Protein AF-A0A952EVL7-F1 (afdb_monomer_lite)

Sequence (76 aa):
LREGVTASRALGYAHVIADLDEGGDGSAAREPAYFGTRRYVRRQRSWFRRDHRISWLDGGAPDNVEDTLRVWRHVS

Foldseek 3Di:
DVPDPPQCPPQLNVLQVVCVVVVHPSPVSVVVSVVSVVVVVVVVCVVVVVDPLDDDDDPPDPCVVVVVVVSVVVVD

Structure (mmCIF, N/CA/C/O backbone):
data_AF-A0A952EVL7-F1
#
_entry.id   AF-A0A952EVL7-F1
#
loop_
_atom_site.group_PDB
_atom_site.id
_atom_site.type_symbol
_atom_site.label_atom_id
_atom_site.label_alt_id
_atom_site.label_comp_id
_atom_site.label_asym_id
_atom_site.label_entity_id
_atom_site.label_seq_id
_atom_site.pdbx_PDB_ins_code
_atom_site.Cartn_x
_atom_site.Cartn_y
_atom_site.Cartn_z
_atom_site.occupancy
_atom_site.B_iso_or_equiv
_atom_site.auth_seq_id
_atom_site.auth_comp_id
_atom_site.auth_asym_id
_atom_site.auth_atom_id
_atom_site.pdbx_PDB_model_num
ATOM 1 N N . LEU A 1 1 ? -18.341 -0.362 7.915 1.00 61.47 1 LEU A N 1
ATOM 2 C CA . LEU A 1 1 ? -16.950 -0.855 8.106 1.00 61.47 1 LEU A CA 1
ATOM 3 C C . LEU A 1 1 ? -16.783 -1.735 9.344 1.00 61.47 1 LEU A C 1
ATOM 5 O O . LEU A 1 1 ? -16.081 -2.729 9.235 1.00 61.47 1 LEU A O 1
ATOM 9 N N . ARG A 1 2 ? -17.411 -1.408 10.485 1.00 66.25 2 ARG A N 1
ATOM 10 C CA . ARG A 1 2 ? -17.219 -2.123 11.766 1.00 66.25 2 ARG A CA 1
ATOM 11 C C . ARG A 1 2 ? -17.556 -3.616 11.723 1.00 66.25 2 ARG A C 1
ATOM 13 O O . ARG A 1 2 ? -16.834 -4.415 12.297 1.00 66.25 2 ARG A O 1
ATOM 20 N N . GLU A 1 3 ? -18.587 -3.991 10.977 1.00 75.00 3 GLU A N 1
ATOM 21 C CA . GLU A 1 3 ? -19.013 -5.392 10.838 1.00 75.00 3 GLU A CA 1
ATOM 22 C C . GLU A 1 3 ? -18.267 -6.147 9.721 1.00 75.00 3 GLU A C 1
ATOM 24 O O . GLU A 1 3 ?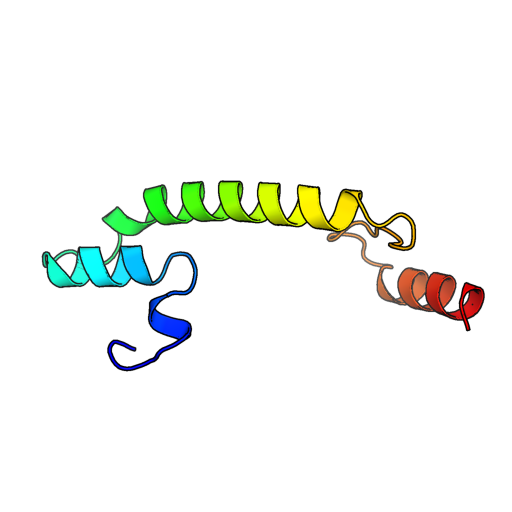 -18.468 -7.341 9.513 1.00 75.00 3 GLU A O 1
ATOM 29 N N . GLY A 1 4 ? -17.385 -5.467 8.978 1.00 71.44 4 GLY A N 1
ATOM 30 C CA . GLY A 1 4 ? -16.629 -6.079 7.889 1.00 71.44 4 GLY A CA 1
ATOM 31 C C . GLY A 1 4 ? -15.441 -6.880 8.414 1.00 71.44 4 GLY A C 1
ATOM 32 O O . GLY A 1 4 ? -14.604 -6.342 9.131 1.00 71.44 4 GLY A O 1
ATOM 33 N N . VAL A 1 5 ? -15.308 -8.143 8.010 1.00 72.81 5 VAL A N 1
ATOM 34 C CA . VAL A 1 5 ? -14.268 -9.061 8.525 1.00 72.81 5 VAL A CA 1
ATOM 35 C C . VAL A 1 5 ? -12.862 -8.742 7.990 1.00 72.81 5 VAL A C 1
ATOM 37 O O . VAL A 1 5 ? -11.860 -9.019 8.649 1.00 72.81 5 VAL A O 1
ATOM 40 N N . THR A 1 6 ? -12.781 -8.161 6.790 1.00 83.19 6 THR A N 1
ATOM 41 C CA . THR A 1 6 ? -11.528 -7.912 6.057 1.00 83.19 6 THR A CA 1
ATOM 42 C C . THR A 1 6 ? -11.128 -6.441 6.071 1.00 83.19 6 THR A C 1
ATOM 44 O O . THR A 1 6 ? -10.003 -6.118 6.443 1.00 83.19 6 THR A O 1
ATOM 47 N N . ALA A 1 7 ? -12.050 -5.542 5.718 1.00 78.69 7 ALA A N 1
ATOM 48 C CA . ALA A 1 7 ? -11.768 -4.111 5.606 1.00 78.69 7 ALA A CA 1
ATOM 49 C C . ALA A 1 7 ? -11.439 -3.454 6.958 1.00 78.69 7 ALA A C 1
ATOM 51 O O . ALA A 1 7 ? -10.534 -2.631 7.023 1.00 78.69 7 ALA A O 1
ATOM 52 N N . SER A 1 8 ? -12.104 -3.847 8.052 1.00 79.31 8 SER A N 1
ATOM 53 C CA . SER A 1 8 ? -11.815 -3.308 9.397 1.00 79.31 8 SER A CA 1
ATOM 54 C C . SER A 1 8 ? -10.405 -3.656 9.893 1.00 79.31 8 SER A C 1
ATOM 56 O O . SER A 1 8 ? -9.796 -2.895 10.639 1.00 79.31 8 SER A O 1
ATOM 58 N N . ARG A 1 9 ? -9.874 -4.801 9.446 1.00 79.94 9 ARG A N 1
ATOM 59 C CA . ARG A 1 9 ? -8.545 -5.323 9.793 1.00 79.94 9 ARG A CA 1
ATOM 60 C C . ARG A 1 9 ? -7.467 -4.933 8.791 1.00 79.94 9 ARG A C 1
ATOM 62 O O . ARG A 1 9 ? -6.295 -5.250 9.002 1.00 79.94 9 ARG A O 1
ATOM 69 N N . ALA A 1 10 ? -7.851 -4.288 7.692 1.00 86.31 10 ALA A N 1
ATOM 70 C CA . ALA A 1 10 ? -6.898 -3.815 6.714 1.00 86.31 10 ALA A CA 1
ATOM 71 C C . ALA A 1 10 ? -5.960 -2.787 7.358 1.00 86.31 10 ALA A C 1
ATOM 73 O O . ALA A 1 10 ? -6.304 -2.069 8.301 1.00 86.31 10 ALA A O 1
ATOM 74 N N . LEU A 1 11 ? -4.735 -2.749 6.848 1.00 86.69 11 LEU A N 1
ATOM 75 C CA . LEU A 1 11 ? -3.695 -1.872 7.352 1.00 86.69 11 LEU A CA 1
ATOM 76 C C . LEU A 1 11 ? -4.175 -0.408 7.370 1.00 86.69 11 LEU A C 1
ATOM 78 O O . LEU A 1 11 ? -4.711 0.080 6.381 1.00 86.69 11 LEU A O 1
ATOM 82 N N . GLY A 1 12 ? -3.979 0.284 8.493 1.00 87.06 12 GLY A N 1
ATOM 83 C CA . GLY A 1 12 ? -4.401 1.677 8.672 1.00 87.06 12 GLY A CA 1
ATOM 84 C C . GLY A 1 12 ? -5.853 1.839 9.130 1.00 87.06 12 GLY A C 1
ATOM 85 O O . GLY A 1 12 ? -6.102 2.658 10.008 1.00 87.06 12 GLY A O 1
ATOM 86 N N . TYR A 1 13 ? -6.787 1.014 8.646 1.00 90.81 13 TYR A N 1
ATOM 87 C CA . TYR A 1 13 ? -8.208 1.115 9.013 1.00 90.81 13 TYR A CA 1
ATOM 88 C C . TYR A 1 13 ? -8.446 0.939 10.510 1.00 90.81 13 TYR A C 1
ATOM 90 O O . TYR A 1 13 ? -9.182 1.724 11.097 1.00 90.81 13 TYR A O 1
ATOM 98 N N . ALA A 1 14 ? -7.785 -0.032 11.141 1.00 88.25 14 ALA A N 1
ATOM 99 C CA . ALA A 1 14 ? -7.908 -0.244 12.582 1.00 88.25 14 ALA A CA 1
ATOM 100 C C . ALA A 1 14 ? -7.463 0.981 13.403 1.00 88.25 14 ALA A C 1
ATOM 102 O O . ALA A 1 14 ? -8.063 1.269 14.431 1.00 88.25 14 ALA A O 1
ATOM 103 N N . HIS A 1 15 ? -6.451 1.724 12.936 1.00 91.00 15 HIS A N 1
ATOM 104 C CA . HIS A 1 15 ? -5.991 2.940 13.610 1.00 91.00 15 HIS A CA 1
ATOM 105 C C . HIS A 1 15 ? -6.989 4.088 13.446 1.00 91.00 15 HIS A C 1
ATOM 107 O O . HIS A 1 15 ? -7.274 4.770 14.420 1.00 91.00 15 HIS A O 1
ATOM 113 N N . VAL A 1 16 ? -7.556 4.269 12.246 1.00 93.25 16 VAL A N 1
ATOM 114 C CA . VAL A 1 16 ? -8.587 5.296 12.009 1.00 93.25 16 VAL A CA 1
ATOM 115 C C . VAL A 1 16 ? -9.849 4.988 12.811 1.00 93.25 16 VAL A C 1
ATOM 117 O O . VAL A 1 16 ? -10.418 5.881 13.419 1.00 93.25 16 VAL A O 1
ATOM 120 N N . ILE A 1 17 ? -10.284 3.725 12.840 1.00 91.12 17 ILE A N 1
ATOM 121 C CA . ILE A 1 17 ? -11.467 3.315 13.606 1.00 91.12 17 ILE A CA 1
ATOM 122 C C . ILE A 1 17 ? -11.256 3.567 15.103 1.00 91.12 17 ILE A C 1
ATOM 124 O O . ILE A 1 17 ? -12.156 4.105 15.735 1.00 91.12 17 ILE A O 1
ATOM 128 N N . ALA A 1 18 ? -10.081 3.226 15.645 1.00 90.69 18 ALA A N 1
ATOM 129 C CA . ALA A 1 18 ? -9.763 3.463 17.053 1.00 90.69 18 ALA A CA 1
ATOM 130 C C . ALA A 1 18 ? -9.752 4.959 17.410 1.00 90.69 18 ALA A C 1
ATOM 132 O O . ALA A 1 18 ? -10.356 5.344 18.401 1.00 90.69 18 ALA A O 1
ATOM 133 N N . ASP A 1 19 ? -9.143 5.804 16.574 1.00 94.50 19 ASP A N 1
ATOM 134 C CA . ASP A 1 19 ? -9.117 7.257 16.802 1.00 94.50 19 ASP A CA 1
ATOM 135 C C . ASP A 1 19 ? -10.532 7.861 16.790 1.00 94.50 19 ASP A C 1
ATOM 137 O O . ASP A 1 19 ? -10.907 8.630 17.670 1.00 94.50 19 ASP A O 1
ATOM 141 N N . LEU A 1 20 ? -11.371 7.439 15.838 1.00 94.00 20 LEU A N 1
ATOM 142 C CA . LEU A 1 20 ? -12.776 7.853 15.794 1.00 94.00 20 LEU A CA 1
ATOM 143 C C . LEU A 1 20 ? -13.579 7.349 17.009 1.00 94.00 20 LEU A C 1
ATOM 145 O O . LEU A 1 20 ? -14.497 8.036 17.452 1.00 94.00 20 LEU A O 1
ATOM 149 N N . ASP A 1 21 ? -13.253 6.170 17.550 1.00 93.50 21 ASP A N 1
ATOM 150 C CA . ASP A 1 21 ? -13.883 5.623 18.765 1.00 93.50 21 ASP A CA 1
ATOM 151 C C . ASP A 1 21 ? -13.521 6.408 20.027 1.00 93.50 21 ASP A C 1
ATOM 153 O O . ASP A 1 21 ? -14.322 6.488 20.958 1.00 93.50 21 ASP A O 1
ATOM 157 N N . GLU A 1 22 ? -12.348 7.033 20.035 1.00 95.00 22 GLU A N 1
ATOM 158 C CA . GLU A 1 22 ? -11.882 7.922 21.100 1.00 95.00 22 GLU A CA 1
ATOM 159 C C . GLU A 1 22 ? -12.395 9.368 20.928 1.00 95.00 22 GLU A C 1
ATOM 161 O O . GLU A 1 22 ? -12.127 10.229 21.766 1.00 95.00 22 GLU A O 1
ATOM 166 N N . GLY A 1 23 ? -13.184 9.635 19.878 1.00 96.00 23 GLY A N 1
ATOM 167 C CA . GLY A 1 23 ? -13.745 10.955 19.573 1.00 96.00 23 GLY A CA 1
ATOM 168 C C . GLY A 1 23 ? -12.820 11.863 18.757 1.00 96.00 23 GLY A C 1
ATOM 1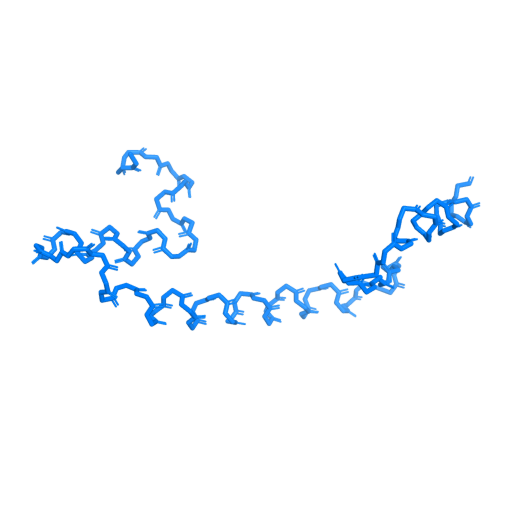69 O O . GLY A 1 23 ? -13.096 13.057 18.640 1.00 96.00 23 GLY A O 1
ATOM 170 N N . GLY A 1 24 ? -11.737 11.314 18.203 1.00 94.62 24 GLY A N 1
ATOM 171 C CA . GLY A 1 24 ? -10.843 11.998 17.274 1.00 94.62 24 GLY A CA 1
ATOM 172 C C . GLY A 1 24 ? -11.446 12.180 15.877 1.00 94.62 24 GLY A C 1
ATOM 173 O O . GLY A 1 24 ? -12.582 11.799 15.594 1.00 94.62 24 GLY A O 1
ATOM 174 N N . ASP A 1 25 ? -10.663 12.771 14.976 1.00 95.25 25 ASP A N 1
ATOM 175 C CA . ASP A 1 25 ? -11.044 13.058 13.584 1.00 95.25 25 ASP A CA 1
ATOM 176 C C . ASP A 1 25 ? -10.325 12.162 12.553 1.00 95.25 25 ASP A C 1
ATOM 178 O O . ASP A 1 25 ? -10.463 12.352 11.342 1.00 95.25 25 ASP A O 1
ATOM 182 N N . GLY A 1 26 ? -9.556 11.172 13.013 1.00 92.38 26 GLY A N 1
ATOM 183 C CA . GLY A 1 26 ? -8.732 10.292 12.185 1.00 92.38 26 GLY A CA 1
ATOM 184 C C . GLY A 1 26 ? -7.289 10.779 12.007 1.00 92.38 26 GLY A C 1
ATOM 185 O O . GLY A 1 26 ? -6.469 10.051 11.435 1.00 92.38 26 GLY A O 1
ATOM 186 N N . SER A 1 27 ? -6.940 11.990 12.454 1.00 94.88 27 SER A N 1
ATOM 187 C CA . SER A 1 27 ? -5.596 12.550 12.271 1.00 94.88 27 SER A CA 1
ATOM 188 C C . SER A 1 27 ? -4.528 11.823 13.091 1.00 94.88 27 SER A C 1
ATOM 190 O O . SER A 1 27 ? -3.418 11.608 12.584 1.00 94.88 27 SER A O 1
ATOM 192 N N . ALA A 1 28 ? -4.858 11.356 14.301 1.00 93.62 28 ALA A N 1
ATOM 193 C CA . ALA A 1 28 ? -3.913 10.657 15.173 1.00 93.62 28 ALA A CA 1
ATOM 194 C C . ALA A 1 28 ? -3.506 9.288 14.601 1.00 93.62 28 ALA A C 1
ATOM 196 O O . ALA A 1 28 ? -2.412 8.783 14.858 1.00 93.62 28 ALA A O 1
ATOM 197 N N . ALA A 1 29 ? -4.340 8.709 13.734 1.00 94.38 29 ALA A N 1
ATOM 198 C CA . ALA A 1 29 ? -4.062 7.442 13.067 1.00 94.38 29 ALA A CA 1
ATOM 199 C C . ALA A 1 29 ? -2.960 7.523 11.994 1.00 94.38 29 ALA A C 1
ATOM 201 O O . ALA A 1 29 ? -2.440 6.483 11.569 1.00 94.38 29 ALA A O 1
ATOM 202 N N . ARG A 1 30 ? -2.583 8.728 11.540 1.00 93.25 30 ARG A N 1
ATOM 203 C CA . ARG A 1 30 ? -1.668 8.921 10.402 1.00 93.25 30 ARG A CA 1
ATOM 204 C C . ARG A 1 30 ? -0.284 8.326 10.644 1.00 93.25 30 ARG A C 1
ATOM 206 O O . ARG A 1 30 ? 0.235 7.604 9.791 1.00 93.25 30 ARG A O 1
ATOM 213 N N . GLU A 1 31 ? 0.318 8.625 11.789 1.00 95.06 31 GLU A N 1
ATOM 214 C CA . GLU A 1 31 ? 1.660 8.149 12.127 1.00 95.06 31 GLU A CA 1
ATOM 215 C C . GLU A 1 31 ? 1.699 6.618 12.345 1.00 95.06 31 GLU A C 1
ATOM 217 O O . GLU A 1 31 ? 2.509 5.945 11.692 1.00 95.06 31 GLU A O 1
ATOM 222 N N . PRO A 1 32 ? 0.788 6.011 13.134 1.00 92.56 32 PRO A N 1
ATOM 223 C CA . PRO A 1 32 ? 0.668 4.557 13.230 1.00 92.56 32 PRO A CA 1
ATOM 224 C C . PRO A 1 32 ? 0.459 3.868 11.874 1.00 92.56 32 PRO A C 1
ATOM 226 O O . PRO A 1 32 ? 1.137 2.880 11.569 1.00 92.56 32 PRO A O 1
ATOM 229 N N . ALA A 1 33 ? -0.423 4.405 11.020 1.00 92.25 33 ALA A N 1
ATOM 230 C CA . ALA A 1 33 ? -0.670 3.867 9.684 1.00 92.25 33 ALA A CA 1
ATOM 231 C C . ALA A 1 33 ? 0.583 3.938 8.796 1.00 92.25 33 ALA A C 1
ATOM 233 O O . ALA A 1 33 ? 0.902 2.970 8.095 1.00 92.25 33 ALA A O 1
ATOM 234 N N . TYR A 1 34 ? 1.341 5.034 8.865 1.00 94.25 34 TYR A N 1
ATOM 235 C CA . TYR A 1 34 ? 2.611 5.183 8.157 1.00 94.25 34 TYR A CA 1
ATOM 236 C C . TYR A 1 34 ? 3.628 4.109 8.574 1.00 94.25 34 TYR A C 1
ATOM 238 O O . TYR A 1 34 ? 4.160 3.384 7.722 1.00 94.25 34 TYR A O 1
ATOM 246 N N . PHE A 1 35 ? 3.863 3.935 9.878 1.00 94.81 35 PHE A N 1
ATOM 247 C CA . PHE A 1 35 ? 4.786 2.908 10.370 1.00 94.81 35 PHE A CA 1
ATOM 248 C C . PHE A 1 35 ? 4.313 1.492 10.036 1.00 94.81 35 PHE A C 1
ATOM 250 O O . PHE A 1 35 ? 5.112 0.654 9.594 1.00 94.81 35 PHE A O 1
ATOM 257 N N . GLY A 1 36 ? 3.013 1.230 10.190 1.00 93.81 36 GLY A N 1
ATOM 258 C CA . GLY A 1 36 ? 2.383 -0.025 9.799 1.00 93.81 36 GLY A CA 1
ATOM 259 C C . GLY A 1 36 ? 2.627 -0.351 8.324 1.00 93.81 36 GLY A C 1
ATOM 260 O O . GLY A 1 36 ? 3.031 -1.473 8.000 1.00 93.81 36 GLY A O 1
ATOM 261 N N . THR A 1 37 ? 2.481 0.642 7.445 1.00 94.88 37 THR A N 1
ATOM 262 C CA . THR A 1 37 ? 2.728 0.518 6.000 1.00 94.88 37 THR A CA 1
ATOM 263 C C . THR A 1 37 ? 4.172 0.177 5.696 1.00 94.88 37 THR A C 1
ATOM 265 O O . THR A 1 37 ? 4.441 -0.797 4.992 1.00 94.88 37 THR A O 1
ATOM 268 N N . ARG A 1 38 ? 5.133 0.877 6.304 1.00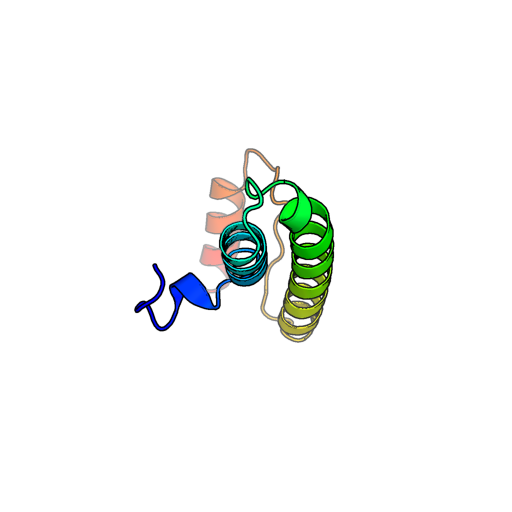 96.00 38 ARG A N 1
ATOM 269 C CA . ARG A 1 38 ? 6.558 0.564 6.108 1.00 96.00 38 ARG A CA 1
ATOM 270 C C . ARG A 1 38 ? 6.916 -0.841 6.584 1.00 96.00 38 ARG A C 1
ATOM 272 O O . ARG A 1 38 ? 7.682 -1.547 5.922 1.00 96.00 38 ARG A O 1
ATOM 279 N N . ARG A 1 39 ? 6.362 -1.270 7.723 1.00 95.81 39 ARG A N 1
ATOM 280 C CA . ARG A 1 39 ? 6.561 -2.631 8.239 1.00 95.81 39 ARG A CA 1
ATOM 281 C C . ARG A 1 39 ? 5.968 -3.669 7.284 1.00 95.81 39 ARG A C 1
ATOM 283 O O . ARG A 1 39 ? 6.604 -4.694 7.041 1.00 95.81 39 ARG A O 1
ATOM 290 N N . TYR A 1 40 ? 4.788 -3.405 6.727 1.00 95.44 40 TYR A N 1
ATOM 291 C CA . TYR A 1 40 ? 4.143 -4.287 5.760 1.00 95.44 40 TYR A CA 1
ATOM 292 C C . TYR A 1 40 ? 4.940 -4.404 4.454 1.00 95.44 40 TYR A C 1
ATOM 294 O O . TYR A 1 40 ? 5.264 -5.523 4.059 1.00 95.44 40 TYR A O 1
ATOM 302 N N . VAL A 1 41 ? 5.380 -3.282 3.874 1.00 95.81 41 VAL A N 1
ATOM 303 C CA . VAL A 1 41 ? 6.247 -3.255 2.680 1.00 95.81 41 VAL A CA 1
ATOM 304 C C . VAL A 1 41 ? 7.540 -4.044 2.911 1.00 95.81 41 VAL A C 1
ATOM 306 O O . VAL A 1 41 ? 7.953 -4.837 2.066 1.00 95.81 41 VAL A O 1
ATOM 309 N N . ARG A 1 42 ? 8.172 -3.912 4.088 1.00 97.19 42 ARG A N 1
ATOM 310 C CA . ARG A 1 42 ? 9.355 -4.721 4.437 1.00 97.19 42 ARG A CA 1
ATOM 311 C C . ARG A 1 42 ? 9.063 -6.223 4.447 1.00 97.19 42 ARG A C 1
ATOM 313 O O . ARG A 1 42 ? 9.899 -6.995 3.976 1.00 97.19 42 ARG A O 1
ATOM 320 N N . ARG A 1 43 ? 7.910 -6.647 4.977 1.00 97.19 43 ARG A N 1
ATOM 321 C CA . ARG A 1 43 ? 7.502 -8.062 4.972 1.00 97.19 43 ARG A CA 1
ATOM 322 C C . ARG A 1 43 ? 7.243 -8.565 3.556 1.00 97.19 43 ARG A C 1
ATOM 324 O O . ARG A 1 43 ? 7.808 -9.593 3.197 1.00 97.19 43 ARG A O 1
ATOM 331 N N . GLN A 1 44 ? 6.485 -7.815 2.752 1.00 97.12 44 GLN A N 1
ATOM 332 C CA . GLN A 1 44 ? 6.246 -8.135 1.341 1.00 97.12 44 GLN A CA 1
ATOM 333 C C . GLN A 1 44 ? 7.568 -8.317 0.591 1.00 97.12 44 GLN A C 1
ATOM 335 O O . GLN A 1 44 ? 7.798 -9.360 -0.014 1.00 97.12 44 GLN A O 1
ATOM 340 N N . ARG A 1 45 ? 8.500 -7.362 0.723 1.00 96.25 45 ARG A N 1
ATOM 341 C CA . ARG A 1 45 ? 9.824 -7.453 0.092 1.00 96.25 45 ARG A CA 1
ATOM 342 C C . ARG A 1 45 ? 10.599 -8.690 0.541 1.00 96.25 45 ARG A C 1
ATOM 344 O O . ARG A 1 45 ? 11.279 -9.303 -0.270 1.00 96.25 45 ARG A O 1
ATOM 351 N N . SER A 1 46 ? 10.520 -9.056 1.822 1.00 96.94 46 SER A N 1
ATOM 352 C CA . SER A 1 46 ? 11.159 -10.273 2.334 1.00 96.94 46 SER A CA 1
ATOM 353 C C . SER A 1 46 ? 10.555 -11.537 1.721 1.00 96.94 46 SER A C 1
ATOM 355 O O . SER A 1 46 ? 11.299 -12.455 1.394 1.00 96.94 46 SER A O 1
ATOM 357 N N . TRP A 1 47 ? 9.232 -11.602 1.571 1.00 97.25 47 TRP A N 1
ATOM 358 C CA . TRP A 1 47 ? 8.550 -12.737 0.947 1.00 97.25 47 TRP A CA 1
ATOM 359 C C . TRP A 1 47 ? 8.920 -12.864 -0.529 1.00 97.25 47 TRP A C 1
ATOM 361 O O . TRP A 1 47 ? 9.455 -13.895 -0.923 1.00 97.25 47 TRP A O 1
ATOM 371 N N . PHE A 1 48 ? 8.749 -11.795 -1.310 1.00 96.81 48 PHE A N 1
ATOM 372 C CA . PHE A 1 48 ? 9.033 -11.815 -2.745 1.00 96.81 48 PHE A CA 1
ATOM 373 C C . PHE A 1 48 ? 10.515 -12.052 -3.057 1.00 96.81 48 PHE A C 1
ATOM 375 O O . PHE A 1 48 ? 10.832 -12.799 -3.970 1.00 96.81 48 PHE A O 1
ATOM 382 N N . ARG A 1 49 ? 11.454 -11.512 -2.265 1.00 95.75 49 ARG A N 1
ATOM 383 C CA . ARG A 1 49 ? 12.896 -11.755 -2.482 1.00 95.75 49 ARG A CA 1
ATOM 384 C C . ARG A 1 49 ? 13.320 -13.220 -2.377 1.00 95.75 49 ARG A C 1
ATOM 386 O O . ARG A 1 49 ? 14.403 -13.545 -2.848 1.00 95.75 49 ARG A O 1
ATOM 393 N N . ARG A 1 50 ? 12.535 -14.078 -1.718 1.00 96.19 50 ARG A N 1
ATOM 394 C CA . ARG A 1 50 ? 12.844 -15.514 -1.619 1.00 96.19 50 ARG A CA 1
ATOM 395 C C . ARG A 1 50 ? 12.505 -16.277 -2.900 1.00 96.19 50 ARG A C 1
ATOM 397 O O . ARG A 1 50 ? 13.040 -17.363 -3.094 1.00 96.19 50 ARG A O 1
ATOM 404 N N . ASP A 1 51 ? 11.638 -15.733 -3.750 1.00 96.50 51 ASP A N 1
ATOM 405 C CA . ASP A 1 51 ? 11.250 -16.363 -5.007 1.00 96.50 51 ASP A CA 1
ATOM 406 C C . ASP A 1 51 ? 12.099 -15.809 -6.158 1.00 96.50 51 ASP A C 1
ATOM 408 O O . ASP A 1 51 ? 11.931 -14.673 -6.600 1.00 96.50 51 ASP A O 1
ATOM 412 N N . HIS A 1 52 ? 13.033 -16.628 -6.638 1.00 94.50 52 HIS A N 1
ATOM 413 C CA . HIS A 1 52 ? 13.954 -16.278 -7.721 1.00 94.50 52 HIS A CA 1
ATOM 414 C C . HIS A 1 52 ? 13.287 -16.258 -9.104 1.00 94.50 52 HIS A C 1
ATOM 416 O O . HIS A 1 52 ? 13.908 -15.813 -10.064 1.00 94.50 52 HIS A O 1
ATOM 422 N N . ARG A 1 53 ? 12.036 -16.723 -9.220 1.00 92.56 53 ARG A N 1
ATOM 423 C CA . ARG A 1 53 ? 11.268 -16.688 -10.474 1.00 92.56 53 ARG A CA 1
ATOM 424 C C . ARG A 1 53 ? 10.662 -15.312 -10.747 1.00 92.56 53 ARG A C 1
ATOM 426 O O . ARG A 1 53 ? 10.160 -15.073 -11.838 1.00 92.56 53 ARG A O 1
ATOM 433 N N . ILE A 1 54 ? 10.661 -14.420 -9.755 1.00 94.69 54 ILE A N 1
ATOM 434 C CA . ILE A 1 54 ? 10.080 -13.084 -9.883 1.00 94.69 54 ILE A CA 1
ATOM 435 C C . ILE A 1 54 ? 11.005 -12.192 -10.711 1.00 94.69 54 ILE A C 1
ATOM 437 O O . ILE A 1 54 ? 12.123 -11.880 -10.297 1.00 94.69 54 ILE A O 1
ATOM 441 N N . SER A 1 55 ? 10.494 -11.710 -11.842 1.00 94.62 55 SER A N 1
ATOM 442 C CA . SER A 1 55 ? 11.083 -10.592 -12.578 1.00 94.62 55 SER A CA 1
ATOM 443 C C . SER A 1 55 ? 10.652 -9.274 -11.939 1.00 94.62 55 SER A C 1
ATOM 445 O O . SER A 1 55 ? 9.462 -8.988 -11.816 1.00 94.62 55 SER A O 1
ATOM 447 N N . TRP A 1 56 ? 11.625 -8.480 -11.499 1.00 94.75 56 TRP A N 1
ATOM 448 C CA . TRP A 1 56 ? 11.379 -7.184 -10.872 1.00 94.75 56 TRP A CA 1
ATOM 449 C C . TRP A 1 56 ? 11.338 -6.084 -11.928 1.00 94.75 56 TRP A C 1
ATOM 451 O O . TRP A 1 56 ? 12.248 -5.994 -12.747 1.00 94.75 56 TRP A O 1
ATOM 461 N N . LEU A 1 57 ? 10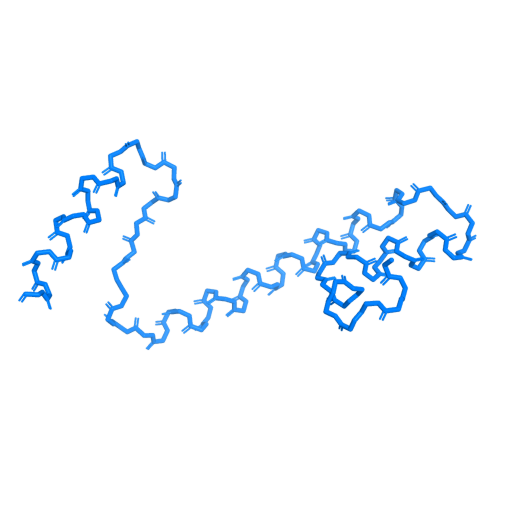.314 -5.238 -11.856 1.00 95.38 57 LEU A N 1
ATOM 462 C CA . LEU A 1 57 ? 10.170 -4.036 -12.673 1.00 95.38 57 LEU A CA 1
ATOM 463 C C . LEU A 1 57 ? 10.273 -2.788 -11.789 1.00 95.38 57 LEU A C 1
ATOM 465 O O . LEU A 1 57 ? 9.958 -2.838 -10.593 1.00 95.38 57 LEU A O 1
ATOM 469 N N . ASP A 1 58 ? 10.714 -1.673 -12.366 1.00 95.12 58 ASP A N 1
ATOM 470 C CA . ASP A 1 58 ? 10.667 -0.374 -11.696 1.00 95.12 58 ASP A CA 1
ATOM 471 C C . ASP A 1 58 ? 9.218 0.136 -11.689 1.00 95.12 58 ASP A C 1
ATOM 473 O O . ASP A 1 58 ? 8.611 0.340 -12.735 1.00 95.12 58 ASP A O 1
ATOM 477 N N . GLY A 1 59 ? 8.649 0.367 -10.504 1.00 93.75 59 GLY A N 1
ATOM 478 C CA . GLY A 1 59 ? 7.251 0.784 -10.357 1.00 93.75 59 GLY A CA 1
ATOM 479 C C . GLY A 1 59 ? 6.907 2.150 -10.964 1.00 93.75 59 GLY A C 1
ATOM 480 O O . GLY A 1 59 ? 5.724 2.448 -11.108 1.00 93.75 59 GLY A O 1
ATOM 481 N N . GLY A 1 60 ? 7.903 2.978 -11.297 1.00 95.56 60 GLY A N 1
ATOM 482 C CA . GLY A 1 60 ? 7.716 4.278 -11.945 1.00 95.56 60 GLY A CA 1
ATOM 483 C C . GLY A 1 60 ? 8.055 4.303 -13.436 1.00 95.56 60 GLY A C 1
ATOM 484 O O . GLY A 1 60 ? 7.930 5.361 -14.052 1.00 95.56 60 GLY A O 1
ATOM 485 N N . ALA A 1 61 ? 8.499 3.184 -14.015 1.00 96.81 61 ALA A N 1
ATOM 486 C CA . ALA A 1 61 ? 8.926 3.148 -15.408 1.00 96.81 61 ALA A CA 1
ATOM 487 C C . ALA A 1 61 ? 7.735 3.313 -16.379 1.00 96.81 61 ALA A C 1
ATOM 489 O O . ALA A 1 61 ? 6.706 2.643 -16.215 1.00 96.81 61 ALA A O 1
ATOM 490 N N . PRO A 1 62 ? 7.846 4.200 -17.387 1.00 96.31 62 PRO A N 1
ATOM 491 C CA . PRO A 1 62 ? 6.767 4.456 -18.340 1.00 96.31 62 PRO A CA 1
ATOM 492 C C . PRO A 1 62 ? 6.538 3.295 -19.323 1.00 96.31 62 PRO A C 1
ATOM 494 O O . PRO A 1 62 ? 5.451 3.185 -19.878 1.00 96.31 62 PRO A O 1
ATOM 497 N N . ASP A 1 63 ? 7.532 2.429 -19.511 1.00 96.69 63 ASP A N 1
ATOM 498 C CA . ASP A 1 63 ? 7.592 1.296 -20.447 1.00 96.69 63 ASP A CA 1
ATOM 499 C C . ASP A 1 63 ? 7.319 -0.068 -19.780 1.00 96.69 63 ASP A C 1
ATOM 501 O O . ASP A 1 63 ? 7.600 -1.137 -20.327 1.00 96.69 63 ASP A O 1
ATOM 505 N N . ASN A 1 64 ? 6.721 -0.054 -18.584 1.00 96.25 64 ASN A N 1
ATOM 506 C CA . ASN A 1 64 ? 6.394 -1.267 -17.830 1.00 96.25 64 ASN A CA 1
ATOM 507 C C . ASN A 1 64 ? 5.487 -2.244 -18.592 1.00 96.25 64 ASN A C 1
ATOM 509 O O . ASN A 1 64 ? 5.550 -3.455 -18.358 1.0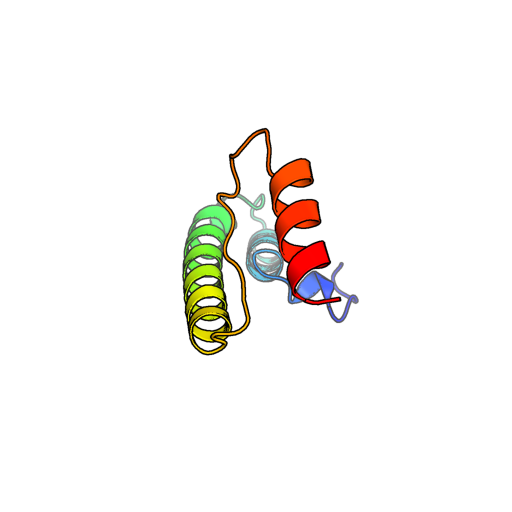0 96.25 64 ASN A O 1
ATOM 513 N N . VAL A 1 65 ? 4.626 -1.744 -19.482 1.00 96.62 65 VAL A N 1
ATOM 514 C CA . VAL A 1 65 ? 3.749 -2.593 -20.300 1.00 96.62 65 VAL A CA 1
ATOM 515 C C . VAL A 1 65 ? 4.593 -3.419 -21.270 1.00 96.62 65 VAL A C 1
ATOM 517 O O . VAL A 1 65 ? 4.465 -4.646 -21.320 1.00 96.62 65 VAL A O 1
ATOM 520 N N . GLU A 1 66 ? 5.494 -2.769 -21.998 1.00 96.88 66 GLU A N 1
ATOM 521 C CA . GLU A 1 66 ? 6.409 -3.387 -22.952 1.00 96.88 66 GLU A CA 1
ATOM 522 C C . GLU A 1 66 ? 7.339 -4.391 -22.264 1.00 96.88 66 GLU A C 1
ATOM 524 O O . GLU A 1 66 ? 7.509 -5.517 -22.750 1.00 96.88 66 GLU A O 1
ATOM 529 N N . ASP A 1 67 ? 7.891 -4.022 -21.108 1.00 95.69 67 ASP A N 1
ATOM 530 C CA . ASP A 1 67 ? 8.769 -4.888 -20.323 1.00 95.69 67 ASP A CA 1
ATOM 531 C C . ASP A 1 67 ? 8.047 -6.113 -19.766 1.00 95.69 67 ASP A C 1
ATOM 533 O O . ASP A 1 67 ? 8.575 -7.227 -19.843 1.00 95.69 67 ASP A O 1
ATOM 537 N N . THR A 1 68 ? 6.805 -5.953 -19.303 1.00 96.19 68 THR A N 1
ATOM 538 C CA . THR A 1 68 ? 5.976 -7.083 -18.859 1.00 96.19 68 THR A CA 1
ATOM 539 C C . THR A 1 68 ? 5.745 -8.074 -20.000 1.00 96.19 68 THR A C 1
ATOM 541 O O . THR A 1 68 ? 5.940 -9.280 -19.828 1.00 96.19 68 THR A O 1
ATOM 544 N N . LEU A 1 69 ? 5.381 -7.585 -21.191 1.00 96.56 69 LEU A N 1
ATOM 545 C CA . LEU A 1 69 ? 5.162 -8.437 -22.365 1.00 96.56 69 LEU A CA 1
ATOM 546 C C . LEU A 1 69 ? 6.446 -9.150 -22.809 1.00 96.56 69 LEU A C 1
ATOM 548 O O . LEU A 1 69 ? 6.393 -10.296 -23.257 1.00 96.56 69 LEU A O 1
ATOM 552 N N . ARG A 1 70 ? 7.603 -8.487 -22.690 1.00 94.75 70 ARG A N 1
ATOM 553 C CA . ARG A 1 70 ? 8.915 -9.075 -22.985 1.00 94.75 70 ARG A CA 1
ATOM 554 C C . ARG A 1 70 ? 9.216 -10.242 -22.053 1.00 94.75 70 ARG A C 1
ATOM 556 O O . ARG A 1 70 ? 9.534 -11.321 -22.541 1.00 94.75 70 ARG A O 1
ATOM 563 N N . VAL A 1 71 ? 9.068 -10.043 -20.743 1.00 94.12 71 VAL A N 1
ATOM 564 C CA . VAL A 1 71 ? 9.276 -11.094 -19.735 1.00 94.12 71 VAL A CA 1
ATOM 565 C C . VAL A 1 71 ? 8.324 -12.265 -19.964 1.00 94.12 71 VAL A C 1
ATOM 567 O O . VAL A 1 71 ? 8.769 -13.410 -19.980 1.00 94.12 71 VAL A O 1
ATOM 570 N N . TRP A 1 72 ? 7.035 -11.995 -20.193 1.00 93.56 72 TRP A N 1
ATOM 571 C CA . TRP A 1 72 ? 6.027 -13.041 -20.382 1.00 93.56 72 TRP A CA 1
ATOM 572 C C . TRP A 1 72 ? 6.354 -13.965 -21.563 1.00 93.56 72 TRP A C 1
ATOM 574 O O . TRP A 1 72 ? 6.329 -15.186 -21.411 1.00 93.56 72 TRP A O 1
ATOM 584 N N . ARG A 1 73 ? 6.766 -13.401 -22.707 1.00 93.50 73 ARG A N 1
ATOM 585 C CA . ARG A 1 73 ? 7.175 -14.177 -23.893 1.00 93.50 73 ARG A CA 1
ATOM 586 C C . ARG A 1 73 ? 8.392 -15.080 -23.672 1.00 93.50 73 ARG A C 1
ATOM 588 O O . ARG A 1 73 ? 8.619 -15.971 -24.474 1.00 93.50 73 ARG A O 1
ATOM 595 N N . HIS A 1 74 ? 9.206 -14.834 -22.646 1.00 83.88 74 HIS A N 1
ATOM 596 C CA . HIS A 1 74 ? 10.358 -15.684 -22.329 1.00 83.88 74 HIS A CA 1
ATOM 597 C C . HIS A 1 74 ? 10.008 -16.867 -21.417 1.00 83.88 74 HIS A C 1
ATOM 599 O O . HIS A 1 74 ? 10.825 -17.773 -21.271 1.00 83.88 74 HIS A O 1
ATOM 605 N N . VAL A 1 75 ? 8.828 -16.854 -20.790 1.00 86.19 75 VAL A N 1
ATOM 606 C CA . VAL A 1 75 ? 8.386 -17.882 -19.831 1.00 86.19 75 VAL A CA 1
ATOM 607 C C . VAL A 1 75 ? 7.160 -18.673 -20.297 1.00 86.19 75 VAL A C 1
ATOM 609 O O . VAL A 1 75 ? 6.752 -19.602 -19.602 1.00 86.19 75 VAL A O 1
ATOM 612 N N . SER A 1 76 ? 6.573 -18.302 -21.438 1.00 71.00 76 SER A N 1
ATOM 613 C CA . SER A 1 76 ? 5.468 -19.004 -22.109 1.00 71.00 76 SER A CA 1
ATOM 614 C C . SER A 1 76 ? 5.928 -19.564 -23.446 1.00 71.00 76 SER A C 1
ATOM 616 O O . SER A 1 76 ? 5.438 -20.660 -23.792 1.00 71.00 76 SER A O 1
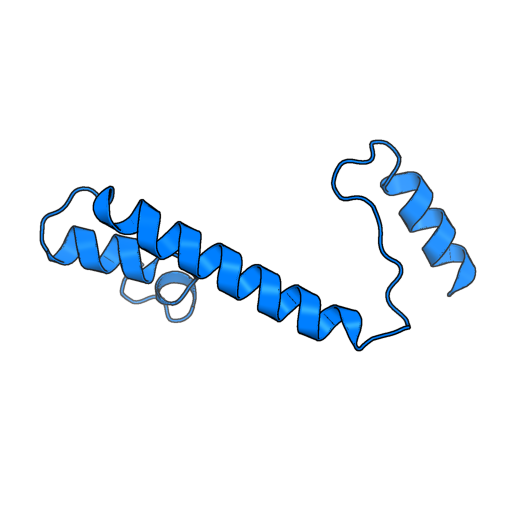#

Radius of gyration: 18.33 Å; chains: 1; bounding box: 33×32×45 Å

pLDDT: mean 91.43, std 7.7, range [61.47, 97.25]

Secondary structure (DSSP, 8-state):
-TT-TTTTTSTTHHHHHHHHHTT--SSTTHHHHHHHHHHHHHHHHHHHTT-TTPPP--TT-TTHHHHHHHHHHHH-